Protein AF-A0AAW2XM67-F1 (afdb_monomer_lite)

Structure (mmCIF, N/CA/C/O backbone):
data_AF-A0AAW2XM67-F1
#
_entry.id   AF-A0AAW2XM67-F1
#
loop_
_atom_site.group_PDB
_atom_site.id
_atom_site.type_symbol
_atom_site.label_atom_id
_atom_site.label_alt_id
_atom_site.label_comp_id
_atom_site.label_asym_id
_atom_site.label_entity_id
_atom_site.label_seq_id
_atom_site.pdbx_PDB_ins_code
_atom_site.Cartn_x
_atom_site.Cartn_y
_atom_site.Cartn_z
_atom_site.occupancy
_atom_site.B_iso_or_equiv
_atom_site.auth_seq_id
_atom_site.auth_comp_id
_atom_site.auth_asym_id
_atom_site.auth_atom_id
_atom_site.pdbx_PDB_model_num
ATOM 1 N N . MET A 1 1 ? -4.623 11.907 19.335 1.00 80.62 1 MET A N 1
ATOM 2 C CA . MET A 1 1 ? -3.741 11.277 20.343 1.00 80.62 1 MET A CA 1
ATOM 3 C C . MET A 1 1 ? -3.093 10.004 19.795 1.00 80.62 1 MET A C 1
ATOM 5 O O . MET A 1 1 ? -1.885 10.031 19.624 1.00 80.62 1 MET A O 1
ATOM 9 N N . ILE A 1 2 ? -3.860 8.972 19.403 1.00 89.38 2 ILE A N 1
ATOM 10 C CA . ILE A 1 2 ? -3.332 7.704 18.838 1.00 89.38 2 ILE A CA 1
ATOM 11 C C . ILE A 1 2 ? -2.439 7.927 17.604 1.00 89.38 2 ILE A C 1
ATOM 13 O O . ILE A 1 2 ? -1.278 7.541 17.614 1.00 89.38 2 ILE A O 1
ATOM 17 N N . LEU A 1 3 ? -2.916 8.657 16.588 1.00 88.56 3 LEU A N 1
ATOM 18 C CA . LEU A 1 3 ? -2.111 8.959 15.392 1.00 88.56 3 LEU A CA 1
ATOM 19 C C . LEU A 1 3 ? -0.792 9.696 15.717 1.00 88.56 3 LEU A C 1
ATOM 21 O O . LEU A 1 3 ? 0.224 9.494 15.063 1.00 88.56 3 LEU A O 1
ATOM 25 N N . GLY A 1 4 ? -0.784 10.527 16.763 1.00 89.75 4 GLY A N 1
ATOM 26 C CA . GLY A 1 4 ? 0.437 11.193 17.218 1.00 89.75 4 GLY A CA 1
ATOM 27 C C . GLY A 1 4 ? 1.471 10.209 17.774 1.00 89.75 4 GLY A C 1
ATOM 28 O O . GLY A 1 4 ? 2.665 10.414 17.582 1.00 89.75 4 GLY A O 1
ATOM 29 N N . LEU A 1 5 ? 1.036 9.124 18.420 1.00 90.75 5 LEU A N 1
ATOM 30 C CA . LEU A 1 5 ? 1.929 8.073 18.913 1.00 90.75 5 LEU A CA 1
ATOM 31 C C . LEU A 1 5 ? 2.571 7.298 17.759 1.00 90.75 5 LEU A C 1
ATOM 33 O O . LEU A 1 5 ? 3.774 7.039 17.821 1.00 90.75 5 LEU A O 1
ATOM 37 N N . ALA A 1 6 ? 1.818 7.035 16.684 1.00 86.56 6 ALA A N 1
ATOM 38 C CA . ALA A 1 6 ? 2.343 6.441 15.453 1.00 86.56 6 ALA A CA 1
ATOM 39 C C . ALA A 1 6 ? 3.543 7.243 14.915 1.00 86.56 6 ALA A C 1
ATOM 41 O O . ALA A 1 6 ? 4.645 6.709 14.794 1.00 86.56 6 ALA A O 1
ATOM 42 N N . PHE A 1 7 ? 3.375 8.557 14.721 1.00 87.19 7 PHE A N 1
ATOM 43 C CA . PHE A 1 7 ? 4.432 9.434 14.197 1.00 87.19 7 PHE A CA 1
ATOM 44 C C . PHE A 1 7 ? 5.654 9.587 15.110 1.00 87.19 7 PHE A C 1
ATOM 46 O O . PHE A 1 7 ? 6.721 9.975 14.643 1.00 87.19 7 PHE A O 1
ATOM 53 N N . ASN A 1 8 ? 5.521 9.279 16.401 1.00 89.50 8 ASN A N 1
ATOM 54 C CA . ASN A 1 8 ? 6.624 9.322 17.361 1.00 89.50 8 ASN A CA 1
ATOM 55 C C . ASN A 1 8 ? 7.273 7.945 17.588 1.00 89.50 8 ASN A C 1
ATOM 57 O O . ASN A 1 8 ? 8.029 7.781 18.545 1.00 89.50 8 ASN A O 1
ATOM 61 N N . GLY A 1 9 ? 6.963 6.943 16.755 1.00 86.25 9 GLY A N 1
ATOM 62 C CA . GLY A 1 9 ? 7.509 5.587 16.878 1.00 86.25 9 GLY A CA 1
ATOM 63 C C . GLY A 1 9 ? 6.995 4.819 18.099 1.00 86.25 9 GLY A C 1
ATOM 64 O O . GLY A 1 9 ? 7.561 3.798 18.471 1.00 86.25 9 GLY A O 1
ATOM 65 N N . LYS A 1 10 ? 5.919 5.293 18.733 1.00 92.69 10 LYS A N 1
ATOM 66 C CA . LYS A 1 10 ? 5.290 4.683 19.912 1.00 92.69 10 LYS A CA 1
ATOM 67 C C . LYS A 1 10 ? 4.077 3.846 19.503 1.00 92.69 10 LYS A C 1
ATOM 69 O O . LYS A 1 10 ? 2.994 4.005 20.062 1.00 92.69 10 LYS A O 1
ATOM 74 N N . GLY A 1 11 ? 4.258 2.995 18.490 1.00 93.81 11 GLY A N 1
ATOM 75 C CA . GLY A 1 11 ? 3.185 2.205 17.880 1.00 93.81 11 GLY A CA 1
ATOM 76 C C . GLY A 1 11 ? 2.447 1.325 18.892 1.00 93.81 11 GLY A C 1
ATOM 77 O O . GLY A 1 11 ? 1.234 1.454 19.009 1.00 93.81 11 GLY A O 1
ATOM 78 N N . GLU A 1 12 ? 3.183 0.538 19.684 1.00 96.00 12 GLU A N 1
ATOM 79 C CA . GLU A 1 12 ? 2.628 -0.340 20.734 1.00 96.00 12 GLU A CA 1
ATOM 80 C C . GLU A 1 12 ? 1.731 0.417 21.722 1.00 96.00 12 GLU A C 1
ATOM 82 O O . GLU A 1 12 ? 0.568 0.076 21.900 1.00 96.00 12 GLU A O 1
ATOM 87 N N . ILE A 1 13 ? 2.223 1.537 22.267 1.00 96.38 13 ILE A N 1
ATOM 88 C CA . ILE A 1 13 ? 1.458 2.379 23.205 1.00 96.38 13 ILE A CA 1
ATOM 89 C C . ILE A 1 13 ? 0.181 2.918 22.543 1.00 96.38 13 ILE A C 1
ATOM 91 O O . ILE A 1 13 ? -0.856 3.067 23.182 1.00 96.38 13 ILE A O 1
ATOM 95 N N . GLY A 1 14 ? 0.238 3.245 21.249 1.00 96.75 14 GLY A N 1
ATOM 96 C CA . GLY A 1 14 ? -0.944 3.690 20.516 1.00 96.75 14 GLY A CA 1
ATOM 97 C C . GLY A 1 14 ? -1.981 2.586 20.305 1.00 96.75 14 GLY A C 1
ATOM 98 O O . GLY A 1 14 ? -3.173 2.890 20.305 1.00 96.75 14 GLY A O 1
ATOM 99 N N . VAL A 1 15 ? -1.544 1.331 20.163 1.00 97.38 15 VAL A N 1
ATOM 100 C CA . VAL A 1 15 ? -2.429 0.159 20.121 1.00 97.38 15 VAL A CA 1
ATOM 101 C C . VAL A 1 15 ? -3.062 -0.085 21.487 1.00 97.38 15 VAL A C 1
ATOM 103 O O . VAL A 1 15 ? -4.284 -0.164 21.562 1.00 97.38 15 VAL A O 1
ATOM 106 N N . GLU A 1 16 ? -2.274 -0.096 22.564 1.00 96.62 16 GLU A N 1
ATOM 107 C CA . GLU A 1 16 ? -2.781 -0.237 23.939 1.00 96.62 16 GLU A CA 1
ATOM 108 C C . GLU A 1 16 ? -3.850 0.820 24.252 1.00 96.62 16 GLU A C 1
ATOM 110 O O . GLU A 1 16 ? -4.918 0.513 24.774 1.00 96.62 16 GLU A O 1
ATOM 115 N N . LEU A 1 17 ? -3.607 2.069 23.846 1.00 96.44 17 LEU A N 1
ATOM 116 C CA . LEU A 1 17 ? -4.552 3.165 24.037 1.00 96.44 17 LEU A CA 1
ATOM 117 C C . LEU A 1 17 ? -5.846 2.994 23.226 1.00 96.44 17 LEU A C 1
ATOM 119 O O . LEU A 1 17 ? -6.912 3.421 23.668 1.00 96.44 17 LEU A O 1
ATOM 123 N N . PHE A 1 18 ? -5.771 2.398 22.034 1.00 97.00 18 PHE A N 1
ATOM 124 C CA . PHE A 1 18 ? -6.956 2.059 21.243 1.00 97.00 18 PHE A CA 1
ATOM 125 C C . PHE A 1 18 ? -7.781 0.952 21.917 1.00 97.00 18 PHE A C 1
ATOM 127 O O . PHE A 1 18 ? -9.010 1.038 21.984 1.00 97.00 18 PHE A O 1
ATOM 134 N N . GLU A 1 19 ? -7.117 -0.074 22.444 1.00 95.94 19 GLU A N 1
ATOM 135 C CA . GLU A 1 19 ? -7.768 -1.168 23.168 1.00 95.94 19 GLU A CA 1
ATOM 136 C C . GLU A 1 19 ? -8.408 -0.678 24.471 1.00 95.94 19 GLU A C 1
ATOM 138 O O . GLU A 1 19 ? -9.542 -1.036 24.777 1.00 95.94 19 GLU A O 1
ATOM 143 N N . GLU A 1 20 ? -7.740 0.211 25.205 1.00 95.88 20 GLU A N 1
ATOM 144 C CA . GLU A 1 20 ? -8.297 0.839 26.402 1.00 95.88 20 GLU A CA 1
ATOM 145 C C . GLU A 1 20 ? -9.514 1.719 26.061 1.00 95.88 20 GLU A C 1
ATOM 147 O O . GLU A 1 20 ? -10.557 1.636 26.715 1.00 95.88 20 GLU A O 1
ATOM 152 N N . MET A 1 21 ? -9.420 2.521 24.991 1.00 94.75 21 MET A N 1
ATOM 153 C CA . MET A 1 21 ? -10.518 3.356 24.492 1.00 94.75 21 MET A CA 1
ATOM 154 C C . MET A 1 21 ? -11.778 2.528 24.205 1.00 94.75 21 MET A C 1
ATOM 156 O O . MET A 1 21 ? -12.876 2.922 24.602 1.00 94.75 21 MET A O 1
ATOM 160 N N . THR A 1 22 ? -11.622 1.399 23.514 1.00 94.44 22 THR A N 1
ATOM 161 C CA . THR A 1 22 ? -12.742 0.567 23.054 1.00 94.44 22 THR A CA 1
ATOM 162 C C . THR A 1 22 ? -13.248 -0.392 24.131 1.00 94.44 22 THR A C 1
ATOM 164 O O . THR A 1 22 ? -14.457 -0.514 24.310 1.00 94.44 22 THR A O 1
ATOM 167 N N . GLY A 1 23 ? -12.351 -1.032 24.881 1.00 92.88 23 GLY A N 1
ATOM 168 C CA . GLY A 1 23 ? -12.686 -2.041 25.885 1.00 92.88 23 GLY A CA 1
ATOM 169 C C . GLY A 1 23 ? -13.051 -1.468 27.254 1.00 92.88 23 GLY A C 1
ATOM 170 O O . GLY A 1 23 ? -14.085 -1.828 27.810 1.00 92.88 23 GLY A O 1
ATOM 171 N N . HIS A 1 24 ? -12.219 -0.583 27.814 1.00 92.62 24 HIS A N 1
ATOM 172 C CA . HIS A 1 24 ? -12.431 -0.059 29.172 1.00 92.62 24 HIS A CA 1
ATOM 173 C C . HIS A 1 24 ? -13.411 1.111 29.198 1.00 92.62 24 HIS A C 1
ATOM 175 O O . HIS A 1 24 ? -14.291 1.163 30.057 1.00 92.62 24 HIS A O 1
ATOM 181 N N . TYR A 1 25 ? -13.261 2.057 28.271 1.00 92.44 25 TYR A N 1
ATOM 182 C CA . TYR A 1 25 ? -14.081 3.268 28.253 1.00 92.44 25 TYR A CA 1
ATOM 183 C C . TYR A 1 25 ? -15.327 3.155 27.367 1.00 92.44 25 TYR A C 1
ATOM 185 O O . TYR A 1 25 ? -16.192 4.029 27.434 1.00 92.44 25 TYR A O 1
ATOM 193 N N . GLY A 1 26 ? -15.434 2.105 26.544 1.00 90.75 26 GLY A N 1
ATOM 194 C CA . GLY A 1 26 ? -16.575 1.888 25.649 1.00 90.75 26 GLY A CA 1
ATOM 195 C C . GLY A 1 26 ? -16.760 3.001 24.613 1.00 90.75 26 GLY A C 1
ATOM 196 O O . GLY A 1 26 ? -17.878 3.250 24.159 1.00 90.75 26 GLY A O 1
ATOM 197 N N . LEU A 1 27 ? -15.691 3.723 24.268 1.00 93.31 27 LEU A N 1
ATOM 198 C CA . LEU A 1 27 ? -15.753 4.834 23.327 1.00 93.31 27 LEU A CA 1
ATOM 199 C C . LEU A 1 27 ? -15.739 4.306 21.894 1.00 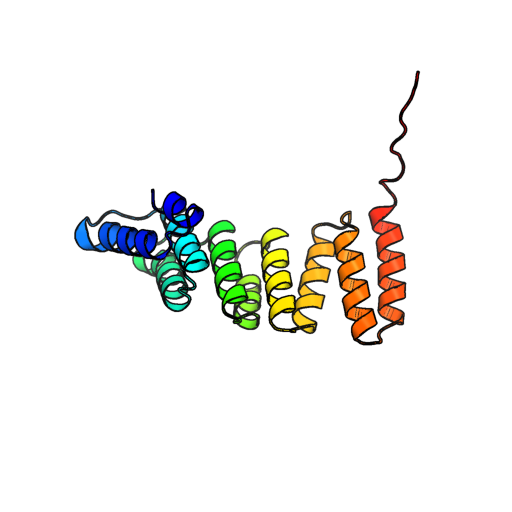93.31 27 LEU A C 1
ATOM 201 O O . LEU A 1 27 ? -14.883 3.505 21.519 1.00 93.31 27 LEU A O 1
ATOM 205 N N . SER A 1 28 ? -16.654 4.812 21.066 1.00 92.94 28 SER A N 1
ATOM 206 C CA . SER A 1 28 ? -16.714 4.417 19.660 1.00 92.94 28 SER A CA 1
ATOM 207 C C . SER A 1 28 ? -15.555 5.036 18.869 1.00 92.94 28 SER A C 1
ATOM 209 O O . SER A 1 28 ? -15.428 6.266 18.837 1.00 92.94 28 SER A O 1
ATOM 211 N N . PRO A 1 29 ? -14.724 4.229 18.188 1.00 95.69 29 PRO A N 1
ATOM 212 C CA . PRO A 1 29 ? -13.758 4.734 17.227 1.00 95.69 29 PRO A CA 1
ATOM 213 C C . PRO A 1 29 ? -14.476 5.322 16.004 1.00 95.69 29 PRO A C 1
ATOM 215 O O . PRO A 1 29 ? -15.641 5.031 15.733 1.00 95.69 29 PRO A O 1
ATOM 218 N N . ASN A 1 30 ? -13.763 6.173 15.271 1.00 95.31 30 ASN A N 1
ATOM 219 C CA . ASN A 1 30 ? -14.184 6.726 13.986 1.00 95.31 30 ASN A CA 1
ATOM 220 C C . ASN A 1 30 ? -13.086 6.498 12.932 1.00 95.31 30 ASN A C 1
ATOM 222 O O . ASN A 1 30 ? -12.041 5.926 13.247 1.00 95.31 30 ASN A O 1
ATOM 226 N N . ASP A 1 31 ? -13.305 6.979 11.704 1.00 95.31 31 ASP A N 1
ATOM 227 C CA . ASP A 1 31 ? -12.336 6.885 10.602 1.00 95.31 31 ASP A CA 1
ATOM 228 C C . ASP A 1 31 ? -10.909 7.289 11.029 1.00 95.31 31 ASP A C 1
ATOM 230 O O . ASP A 1 31 ? -9.952 6.536 10.884 1.00 95.31 31 ASP A O 1
ATOM 234 N N . SER A 1 32 ? -10.740 8.473 11.625 1.00 95.06 32 SER A N 1
ATOM 235 C CA . SER A 1 32 ? -9.416 8.968 12.021 1.00 95.06 32 SER A CA 1
ATOM 236 C C . SER A 1 32 ? -8.778 8.146 13.144 1.00 95.06 32 SER A C 1
ATOM 238 O O . SER A 1 32 ? -7.552 8.027 13.195 1.00 95.06 32 SER A O 1
ATOM 240 N N . THR A 1 33 ? -9.584 7.567 14.037 1.00 96.62 33 THR A N 1
ATOM 241 C CA . THR A 1 33 ? -9.099 6.645 15.070 1.00 96.62 33 THR A CA 1
ATOM 242 C C . THR A 1 33 ? -8.508 5.383 14.439 1.00 96.62 33 THR A C 1
ATOM 244 O O . THR A 1 33 ? -7.417 4.969 14.835 1.00 96.62 33 THR A O 1
ATOM 247 N N . PHE A 1 34 ? -9.167 4.823 13.419 1.00 98.06 34 PHE A N 1
ATOM 248 C CA . PHE A 1 34 ? -8.682 3.639 12.707 1.00 98.06 34 PHE A CA 1
ATOM 249 C C . PHE A 1 34 ? -7.427 3.909 11.878 1.00 98.06 34 PHE A C 1
ATOM 251 O O . PHE A 1 34 ? -6.485 3.122 11.937 1.00 98.06 34 PHE A O 1
ATOM 258 N N . ILE A 1 35 ? -7.339 5.053 11.191 1.00 97.44 35 ILE A N 1
ATOM 259 C CA . ILE A 1 35 ? -6.080 5.474 10.546 1.00 97.44 35 ILE A CA 1
ATOM 260 C C . ILE A 1 35 ? -4.945 5.509 11.580 1.00 97.44 35 ILE A C 1
ATOM 262 O O . ILE A 1 35 ? -3.853 5.003 11.329 1.00 97.44 35 ILE A O 1
ATOM 266 N N . GLY A 1 36 ? -5.212 6.067 12.765 1.00 97.50 36 GLY A N 1
ATOM 267 C CA . GLY A 1 36 ? -4.245 6.132 13.857 1.00 97.50 36 GLY A CA 1
ATOM 268 C C . GLY A 1 36 ? -3.746 4.761 14.313 1.00 97.50 36 GLY A C 1
ATOM 269 O O . GLY A 1 36 ? -2.536 4.553 14.370 1.00 97.50 36 GLY A O 1
ATOM 270 N N . VAL A 1 37 ? -4.652 3.831 14.635 1.00 98.31 37 VAL A N 1
ATOM 271 C CA . VAL A 1 37 ? -4.261 2.507 15.154 1.00 98.31 37 VAL A CA 1
ATOM 272 C C . VAL A 1 37 ? -3.584 1.646 14.083 1.00 98.31 37 VAL A C 1
ATOM 274 O O . VAL A 1 37 ? -2.613 0.949 14.379 1.00 98.31 37 VAL A O 1
ATOM 277 N N . LEU A 1 38 ? -4.010 1.745 12.820 1.00 98.31 38 LEU A N 1
ATOM 278 C CA . LEU A 1 38 ? -3.361 1.046 11.710 1.00 98.31 38 LEU A CA 1
ATOM 279 C C . LEU A 1 38 ? -1.954 1.598 11.452 1.00 98.31 38 LEU A C 1
ATOM 281 O O . LEU A 1 38 ? -1.017 0.820 11.288 1.00 98.31 38 LEU A O 1
ATOM 285 N N . ALA A 1 39 ? -1.765 2.921 11.498 1.00 97.31 39 ALA A N 1
ATOM 286 C CA . ALA A 1 39 ? -0.436 3.527 11.416 1.00 97.31 39 ALA A CA 1
ATOM 287 C C . ALA A 1 39 ? 0.464 3.093 12.588 1.00 97.31 39 ALA A C 1
ATOM 289 O O . ALA A 1 39 ? 1.641 2.793 12.390 1.00 97.31 39 ALA A O 1
ATOM 290 N N . CYS A 1 40 ? -0.078 2.989 13.804 1.00 98.06 40 CYS A N 1
ATOM 291 C CA . CYS A 1 40 ? 0.638 2.402 14.937 1.00 98.06 40 CYS A CA 1
ATOM 292 C C . CYS A 1 40 ? 1.093 0.963 14.648 1.00 98.06 40 CYS A C 1
ATOM 294 O O . CYS A 1 40 ? 2.252 0.639 14.912 1.00 98.06 40 CYS A O 1
ATOM 296 N N . CYS A 1 41 ? 0.233 0.133 14.047 1.00 98.25 41 CYS A N 1
ATOM 297 C CA . CYS A 1 41 ? 0.587 -1.231 13.649 1.00 98.25 41 CYS A CA 1
ATOM 298 C C . CYS A 1 41 ? 1.701 -1.258 12.594 1.00 98.25 41 CYS A C 1
ATOM 300 O O . CYS A 1 41 ? 2.615 -2.070 12.714 1.00 98.25 41 CYS A O 1
ATOM 302 N N . VAL A 1 42 ? 1.679 -0.350 11.609 1.00 96.31 42 VAL A N 1
ATOM 303 C CA . VAL A 1 42 ? 2.763 -0.184 10.618 1.00 96.31 42 VAL A CA 1
ATOM 304 C C . VAL A 1 42 ? 4.098 0.086 11.311 1.00 96.31 42 VAL A C 1
ATOM 306 O O . VAL A 1 42 ? 5.087 -0.590 11.032 1.00 96.31 42 VAL A O 1
ATOM 309 N N . HIS A 1 43 ? 4.138 1.053 12.231 1.00 94.81 43 HIS A N 1
ATOM 310 C CA . HIS A 1 43 ? 5.376 1.440 12.913 1.00 94.81 43 HIS A CA 1
ATOM 311 C C . HIS A 1 43 ? 5.892 0.381 13.894 1.00 94.81 43 HIS A C 1
ATOM 313 O O . HIS A 1 43 ? 7.104 0.261 14.059 1.00 94.81 43 HIS A O 1
ATOM 319 N N . ALA A 1 44 ? 4.997 -0.374 14.532 1.00 95.75 44 ALA A N 1
ATOM 320 C CA . ALA A 1 44 ? 5.354 -1.449 15.456 1.00 95.75 44 ALA A CA 1
ATOM 321 C C . ALA A 1 44 ? 5.578 -2.811 14.765 1.00 95.75 44 ALA A C 1
ATOM 323 O O . ALA A 1 44 ? 6.065 -3.744 15.394 1.00 95.75 44 ALA A O 1
ATOM 324 N N . GLY A 1 45 ? 5.246 -2.949 13.475 1.00 95.56 45 GLY A N 1
ATOM 325 C CA . GLY A 1 45 ? 5.331 -4.227 12.758 1.00 95.56 45 GLY A CA 1
ATOM 326 C C . GLY A 1 45 ? 4.270 -5.249 13.189 1.00 95.56 45 GLY A C 1
ATOM 327 O O . GLY A 1 45 ? 4.462 -6.455 13.032 1.00 95.56 45 GLY A O 1
ATOM 328 N N . LEU A 1 46 ? 3.141 -4.785 13.728 1.00 97.69 46 LEU A N 1
ATOM 329 C CA . LEU A 1 46 ? 2.077 -5.624 14.278 1.00 97.69 46 LEU A CA 1
ATOM 330 C C . LEU A 1 46 ? 1.096 -6.082 13.195 1.00 97.69 46 LEU A C 1
ATOM 332 O O . LEU A 1 46 ? -0.054 -5.642 13.143 1.00 97.69 46 LEU A O 1
ATOM 336 N N . LEU A 1 47 ? 1.543 -6.991 12.329 1.00 98.06 47 LEU A N 1
ATOM 337 C CA . LEU A 1 47 ? 0.752 -7.463 11.190 1.00 98.06 47 LEU A CA 1
ATOM 338 C C . LEU A 1 47 ? -0.616 -8.027 11.600 1.00 98.06 47 LEU A C 1
ATOM 340 O O . LEU A 1 47 ? -1.639 -7.626 11.048 1.00 98.06 47 LEU A O 1
ATOM 344 N N . GLN A 1 48 ? -0.638 -8.948 12.569 1.00 98.19 48 GLN A N 1
ATOM 345 C CA . GLN A 1 48 ? -1.883 -9.615 12.950 1.00 98.19 48 GLN A CA 1
ATOM 346 C C . GLN A 1 48 ? -2.880 -8.630 13.567 1.00 98.19 48 GLN A C 1
ATOM 348 O O . GLN A 1 48 ? -4.031 -8.601 13.150 1.00 98.19 48 GLN A O 1
ATOM 353 N N . ARG A 1 49 ? -2.415 -7.743 14.458 1.00 98.19 49 ARG A N 1
ATOM 354 C CA . ARG A 1 49 ? -3.264 -6.689 15.033 1.00 98.19 49 ARG A CA 1
ATOM 355 C C . ARG A 1 49 ? -3.806 -5.746 13.963 1.00 98.19 49 ARG A C 1
ATOM 357 O O . ARG A 1 49 ? -4.977 -5.395 14.011 1.00 98.19 49 ARG A O 1
ATOM 364 N N . GLY A 1 50 ? -2.991 -5.375 12.974 1.00 98.44 50 GLY A N 1
ATOM 365 C CA . GLY A 1 50 ? -3.448 -4.555 11.853 1.00 98.44 50 GLY A CA 1
ATOM 366 C C . GLY A 1 50 ? -4.586 -5.212 11.069 1.00 98.44 50 GLY A C 1
ATOM 367 O O . GLY A 1 50 ? -5.580 -4.548 10.782 1.00 98.44 50 GLY A O 1
ATOM 368 N N . ARG A 1 51 ? -4.494 -6.522 10.791 1.00 98.56 51 ARG A N 1
ATOM 369 C CA . ARG A 1 51 ? -5.588 -7.287 10.162 1.00 98.56 51 ARG A CA 1
ATOM 370 C C . ARG A 1 51 ? -6.841 -7.303 11.033 1.00 98.56 51 ARG A C 1
ATOM 372 O O . ARG A 1 51 ? -7.925 -7.025 10.526 1.00 98.56 51 ARG A O 1
ATOM 379 N N . ASP A 1 52 ? -6.681 -7.585 12.323 1.00 98.38 52 ASP A N 1
ATOM 380 C CA . ASP A 1 52 ? -7.795 -7.662 13.268 1.00 98.38 52 ASP A CA 1
ATOM 381 C C . ASP A 1 52 ? -8.524 -6.310 13.362 1.00 98.38 52 ASP A C 1
ATOM 383 O O . ASP A 1 52 ? -9.747 -6.263 13.250 1.00 98.38 52 ASP A O 1
ATOM 387 N N . PHE A 1 53 ? -7.788 -5.196 13.469 1.00 98.44 53 PHE A N 1
ATOM 388 C CA . PHE A 1 53 ? -8.370 -3.850 13.510 1.00 98.44 53 PHE A CA 1
ATOM 389 C C . PHE A 1 53 ? -9.005 -3.429 12.185 1.00 98.44 53 PHE A C 1
ATOM 391 O O . PHE A 1 53 ? -10.059 -2.797 12.182 1.00 98.44 53 PHE A O 1
ATOM 398 N N . PHE A 1 54 ? -8.401 -3.772 11.046 1.00 98.31 54 PHE A N 1
ATOM 399 C CA . PHE A 1 54 ? -9.000 -3.473 9.746 1.00 98.31 54 PHE A CA 1
ATOM 400 C C . PHE A 1 54 ? -10.316 -4.237 9.541 1.00 98.31 54 PHE A C 1
ATOM 402 O O . PHE A 1 54 ? -11.273 -3.686 8.998 1.00 98.31 54 PHE A O 1
ATOM 409 N N . ALA A 1 55 ? -10.388 -5.485 10.010 1.00 98.25 55 ALA A N 1
ATOM 410 C CA . ALA A 1 55 ? -11.604 -6.286 9.962 1.00 98.25 55 ALA A CA 1
ATOM 411 C C . ALA A 1 55 ? -12.673 -5.768 10.943 1.00 98.25 55 ALA A C 1
ATOM 413 O O . ALA A 1 55 ? -13.827 -5.585 10.543 1.00 98.25 55 ALA A O 1
ATOM 414 N N . SER A 1 56 ? -12.302 -5.474 12.196 1.00 97.75 56 SER A N 1
ATOM 415 C CA . SER A 1 56 ? -13.237 -4.971 13.215 1.00 97.75 56 SER A CA 1
ATOM 416 C C . SER A 1 56 ? -13.835 -3.616 12.842 1.00 97.75 56 SER A C 1
ATOM 418 O O . SER A 1 56 ? -15.007 -3.360 13.116 1.00 97.75 56 SER A O 1
ATOM 420 N N . MET A 1 57 ? -13.083 -2.767 12.132 1.00 98.00 57 MET A N 1
ATOM 421 C CA . MET A 1 57 ? -13.585 -1.505 11.585 1.00 98.00 57 MET A CA 1
ATOM 422 C C . MET A 1 57 ? -14.890 -1.700 10.800 1.00 98.00 57 MET A C 1
ATOM 424 O O . MET A 1 57 ? -15.832 -0.927 10.971 1.00 98.00 57 MET A O 1
ATOM 428 N N . VAL A 1 58 ? -14.970 -2.754 9.983 1.00 97.25 58 VAL A N 1
ATOM 429 C CA . VAL A 1 58 ? -16.151 -3.061 9.165 1.00 97.25 58 VAL A CA 1
ATOM 430 C C . VAL A 1 58 ? -17.185 -3.860 9.956 1.00 97.25 58 VAL A C 1
ATOM 432 O O . VAL A 1 58 ? -18.370 -3.517 9.941 1.00 97.25 58 VAL A O 1
ATOM 435 N N . MET A 1 59 ? -16.748 -4.928 10.626 1.00 97.19 59 MET A N 1
ATOM 436 C CA . MET A 1 59 ? -17.647 -5.899 11.260 1.00 97.19 59 MET A CA 1
ATOM 437 C C . MET A 1 59 ? -18.297 -5.350 12.530 1.00 97.19 59 MET A C 1
ATOM 439 O O . MET A 1 59 ? -19.508 -5.481 12.694 1.00 97.19 59 MET A O 1
ATOM 443 N N . ASP A 1 60 ? -17.508 -4.688 13.374 1.00 95.62 60 ASP A N 1
ATOM 444 C CA . ASP A 1 60 ? -17.911 -4.306 14.730 1.00 95.62 60 ASP A CA 1
ATOM 445 C C . ASP A 1 60 ? -18.277 -2.820 14.820 1.00 95.62 60 ASP A C 1
ATOM 447 O O . ASP A 1 60 ? -19.135 -2.431 15.610 1.00 95.62 60 ASP A O 1
ATOM 451 N N . HIS A 1 61 ? -17.645 -1.979 13.994 1.00 95.62 61 HIS A N 1
ATOM 452 C CA . HIS A 1 61 ? -17.835 -0.524 14.023 1.00 95.62 61 HIS A CA 1
ATOM 453 C C . HIS A 1 61 ? -18.567 0.041 12.801 1.00 95.62 61 HIS A C 1
ATOM 455 O O . HIS A 1 61 ? -18.892 1.228 12.786 1.00 95.62 61 HIS A O 1
ATOM 461 N N . HIS A 1 62 ? -18.857 -0.791 11.795 1.00 96.44 62 HIS A N 1
ATOM 462 C CA . HIS A 1 62 ? -19.595 -0.420 10.580 1.00 96.44 62 HIS A CA 1
ATOM 463 C C . HIS A 1 62 ? -18.993 0.763 9.799 1.00 96.44 62 HIS A C 1
ATOM 465 O O . HIS A 1 62 ? -19.699 1.489 9.094 1.00 96.44 62 HIS A O 1
ATOM 471 N N . ILE A 1 63 ? -17.677 0.949 9.892 1.00 97.69 63 ILE A N 1
ATOM 472 C CA . ILE A 1 63 ? -16.925 1.979 9.177 1.00 97.69 63 ILE A CA 1
ATOM 473 C C . ILE A 1 63 ? -16.386 1.375 7.881 1.00 97.69 63 ILE A C 1
ATOM 475 O O . ILE A 1 63 ? -15.685 0.364 7.881 1.00 97.69 63 ILE A O 1
ATOM 479 N N . GLN A 1 64 ? -16.714 2.006 6.756 1.00 97.12 64 GLN A N 1
ATOM 480 C CA . GLN A 1 64 ? -16.230 1.568 5.449 1.00 97.12 64 GLN A CA 1
ATOM 481 C C . GLN A 1 64 ? -14.777 2.020 5.229 1.00 97.12 64 GLN A C 1
ATOM 483 O O . GLN A 1 64 ? -14.472 3.197 5.453 1.00 97.12 64 GLN A O 1
ATOM 488 N N . PRO A 1 65 ? -13.876 1.136 4.755 1.00 97.75 65 PRO A N 1
ATOM 489 C CA . PRO A 1 65 ? -12.499 1.513 4.475 1.00 97.75 65 PRO A CA 1
ATOM 490 C C . PRO A 1 65 ? -12.405 2.623 3.419 1.00 97.75 65 PRO A C 1
ATOM 492 O O . PRO A 1 65 ? -13.184 2.692 2.470 1.00 97.75 65 PRO A O 1
ATOM 495 N N . LYS A 1 66 ? -11.396 3.481 3.574 1.00 97.31 66 LYS A N 1
ATOM 496 C CA . LYS A 1 66 ? -11.073 4.606 2.683 1.00 97.31 66 LYS A CA 1
ATOM 497 C C . LYS A 1 66 ? -9.635 4.449 2.205 1.00 97.31 66 LYS A C 1
ATOM 499 O O . LYS A 1 66 ? -8.918 3.578 2.703 1.00 97.31 66 LYS A O 1
ATOM 504 N N . LEU A 1 67 ? -9.208 5.282 1.257 1.00 97.06 67 LEU A N 1
ATOM 505 C CA . LEU A 1 67 ? -7.860 5.214 0.682 1.00 97.06 67 LEU A CA 1
ATOM 506 C C . LEU A 1 67 ? -6.764 5.226 1.753 1.00 97.06 67 LEU A C 1
ATOM 508 O O . LEU A 1 67 ? -5.787 4.496 1.629 1.00 97.06 67 LEU A O 1
ATOM 512 N N . GLU A 1 68 ? -6.944 5.997 2.821 1.00 96.38 68 GLU A N 1
ATOM 513 C CA . GLU A 1 68 ? -6.004 6.102 3.933 1.00 96.38 68 GLU A CA 1
ATOM 514 C C . GLU A 1 68 ? -5.909 4.790 4.724 1.00 96.38 68 GLU A C 1
ATOM 516 O O . GLU A 1 68 ? -4.808 4.337 5.030 1.00 96.38 68 GLU A O 1
ATOM 521 N N . HIS A 1 69 ? -7.046 4.136 4.989 1.00 97.94 69 HIS A N 1
ATOM 522 C CA . HIS A 1 69 ? -7.091 2.835 5.666 1.00 97.94 69 HIS A CA 1
ATOM 523 C C . HIS A 1 69 ? -6.392 1.749 4.836 1.00 97.94 69 HIS A C 1
ATOM 525 O O . HIS A 1 69 ? -5.561 1.003 5.357 1.00 97.94 69 HIS A O 1
ATOM 531 N N . TYR A 1 70 ? -6.688 1.691 3.532 1.00 98.38 70 TYR A N 1
ATOM 532 C CA . TYR A 1 70 ? -6.011 0.778 2.609 1.00 98.38 70 TYR A CA 1
ATOM 533 C C . TYR A 1 70 ? -4.515 1.077 2.518 1.00 98.38 70 TYR A C 1
ATOM 535 O O . TYR A 1 70 ? -3.712 0.151 2.558 1.00 98.38 70 TYR A O 1
ATOM 543 N N . GLY A 1 71 ? -4.132 2.354 2.457 1.00 97.50 71 GLY A N 1
ATOM 544 C CA . GLY A 1 71 ? -2.735 2.780 2.442 1.00 97.50 71 GLY A CA 1
ATOM 545 C C . GLY A 1 71 ? -1.951 2.252 3.643 1.00 97.50 71 GLY A C 1
ATOM 546 O O . GLY A 1 71 ? -0.878 1.680 3.457 1.00 97.50 71 GLY A O 1
ATOM 547 N N . CYS A 1 72 ? -2.505 2.357 4.857 1.00 97.44 72 CYS A N 1
ATOM 548 C CA . CYS A 1 72 ? -1.884 1.782 6.052 1.00 97.44 72 CYS A CA 1
ATOM 549 C C . CYS A 1 72 ? -1.743 0.255 5.959 1.00 97.44 72 CYS A C 1
ATOM 551 O O . CYS A 1 72 ? -0.684 -0.276 6.288 1.00 97.44 72 CYS A O 1
ATOM 553 N N . MET A 1 73 ? -2.774 -0.455 5.491 1.00 98.38 73 MET A N 1
ATOM 554 C CA . MET A 1 73 ? -2.714 -1.915 5.363 1.00 98.38 73 MET A CA 1
ATOM 555 C C . MET A 1 73 ? -1.719 -2.382 4.302 1.00 98.38 73 MET A C 1
ATOM 557 O O . MET A 1 73 ? -0.987 -3.336 4.539 1.00 98.38 73 MET A O 1
ATOM 561 N N . ILE A 1 74 ? -1.649 -1.706 3.157 1.00 98.19 74 ILE A N 1
ATOM 562 C CA . ILE A 1 74 ? -0.696 -2.022 2.087 1.00 98.19 74 ILE A CA 1
ATOM 563 C C . ILE A 1 74 ? 0.741 -1.786 2.564 1.00 98.19 74 ILE A C 1
ATOM 565 O O . ILE A 1 74 ? 1.602 -2.626 2.302 1.00 98.19 74 ILE A O 1
ATOM 569 N N . ASP A 1 75 ? 1.006 -0.697 3.298 1.00 96.62 75 ASP A N 1
ATOM 570 C CA . ASP A 1 75 ? 2.332 -0.445 3.883 1.00 96.62 75 ASP A CA 1
ATOM 571 C C . ASP A 1 75 ? 2.697 -1.521 4.921 1.00 96.62 75 ASP A C 1
ATOM 573 O O . ASP A 1 75 ? 3.787 -2.094 4.868 1.00 96.62 75 ASP A O 1
ATOM 577 N N . LEU A 1 76 ? 1.765 -1.872 5.816 1.00 97.69 76 LEU A N 1
ATOM 578 C CA . LEU A 1 76 ? 1.967 -2.928 6.813 1.00 97.69 76 LEU A CA 1
ATOM 579 C C . LEU A 1 76 ? 2.283 -4.276 6.152 1.00 97.69 76 LEU A C 1
ATOM 581 O O . LEU A 1 76 ? 3.308 -4.886 6.450 1.00 97.69 76 LEU A O 1
ATOM 585 N N . LEU A 1 77 ? 1.439 -4.715 5.215 1.00 98.19 77 LEU A N 1
ATOM 586 C CA . LEU A 1 77 ? 1.618 -5.963 4.471 1.00 98.19 77 LEU A CA 1
ATOM 587 C C . LEU A 1 77 ? 2.941 -5.974 3.705 1.00 98.19 77 LEU A C 1
ATOM 589 O O . LEU A 1 77 ? 3.683 -6.956 3.756 1.00 98.19 77 LEU A O 1
ATOM 593 N N . GLY A 1 78 ? 3.262 -4.868 3.034 1.00 96.12 78 GLY A N 1
ATOM 594 C CA . GLY A 1 78 ? 4.492 -4.719 2.274 1.00 96.12 78 GLY A CA 1
ATOM 595 C C . GLY A 1 78 ? 5.745 -4.851 3.139 1.00 96.12 78 GLY A C 1
ATOM 596 O O . GLY A 1 78 ? 6.649 -5.620 2.806 1.00 96.12 78 GLY A O 1
ATOM 597 N N . ARG A 1 79 ? 5.790 -4.162 4.286 1.00 94.31 79 ARG A N 1
ATOM 598 C CA . ARG A 1 79 ? 6.913 -4.240 5.240 1.00 94.31 79 ARG A CA 1
ATOM 599 C C . ARG A 1 79 ? 7.037 -5.602 5.908 1.00 94.31 79 ARG A C 1
ATOM 601 O O . ARG A 1 79 ? 8.148 -6.015 6.224 1.00 94.31 79 ARG A O 1
ATOM 608 N N . SER A 1 80 ? 5.926 -6.308 6.091 1.00 95.44 80 SER A N 1
ATOM 609 C CA . SER A 1 80 ? 5.915 -7.674 6.616 1.00 95.44 80 SER A CA 1
ATOM 610 C C . SER A 1 80 ? 6.229 -8.746 5.564 1.00 95.44 80 SER A C 1
ATOM 612 O O . SER A 1 80 ? 6.226 -9.931 5.889 1.00 95.44 80 SER A O 1
ATOM 614 N N . GLY A 1 81 ? 6.512 -8.366 4.313 1.00 94.56 81 GLY A N 1
ATOM 615 C CA . GLY A 1 81 ? 6.831 -9.299 3.228 1.00 94.56 81 GLY A CA 1
ATOM 616 C C . GLY A 1 81 ? 5.611 -9.986 2.600 1.00 94.56 81 GLY A C 1
ATOM 617 O O . GLY A 1 81 ? 5.766 -10.835 1.724 1.00 94.56 81 GLY A O 1
ATOM 618 N N . CYS A 1 82 ? 4.394 -9.600 2.981 1.00 96.69 82 CYS A N 1
ATOM 619 C CA . CYS A 1 82 ? 3.129 -10.120 2.458 1.00 96.69 82 CYS A CA 1
ATOM 620 C C . CYS A 1 82 ? 2.718 -9.393 1.162 1.00 96.69 82 CYS A C 1
ATOM 622 O O . CYS A 1 82 ? 1.596 -8.916 1.021 1.00 96.69 82 CYS A O 1
ATOM 624 N N . VAL A 1 83 ? 3.635 -9.284 0.198 1.00 96.56 83 VAL A N 1
ATOM 625 C CA . VAL A 1 83 ? 3.464 -8.437 -1.002 1.00 96.56 83 VAL A CA 1
ATOM 626 C C . VAL A 1 83 ? 2.321 -8.902 -1.903 1.00 96.56 83 VAL A C 1
ATOM 628 O O . VAL A 1 83 ? 1.596 -8.076 -2.452 1.00 96.56 83 VAL A O 1
ATOM 631 N N . LYS A 1 84 ? 2.109 -10.217 -2.018 1.00 96.94 84 LYS A N 1
ATOM 632 C CA . LYS A 1 84 ? 0.982 -10.773 -2.783 1.00 96.94 84 LYS A CA 1
ATOM 633 C C . LYS A 1 84 ? -0.364 -10.388 -2.173 1.00 96.94 84 LYS A C 1
ATOM 635 O O . LYS A 1 84 ? -1.236 -9.918 -2.890 1.00 96.94 84 LYS A O 1
ATOM 640 N N . GLU A 1 85 ? -0.483 -10.489 -0.852 1.00 97.69 85 GLU A N 1
ATOM 641 C CA . GLU A 1 85 ? -1.680 -10.064 -0.118 1.00 97.69 85 GLU A CA 1
ATOM 642 C C . GLU A 1 85 ? -1.893 -8.548 -0.234 1.00 97.69 85 GLU A C 1
ATOM 644 O O . GLU A 1 85 ? -3.018 -8.096 -0.414 1.00 97.69 85 GLU A O 1
ATOM 649 N N . ALA A 1 86 ? -0.820 -7.746 -0.215 1.00 98.06 86 ALA A N 1
ATOM 650 C CA . ALA A 1 86 ? -0.912 -6.306 -0.461 1.00 98.06 86 ALA A CA 1
ATOM 651 C C . ALA A 1 86 ? -1.466 -5.997 -1.864 1.00 98.06 86 ALA A C 1
ATOM 653 O O . ALA A 1 86 ? -2.301 -5.105 -2.021 1.00 98.06 86 ALA A O 1
ATOM 654 N N . TYR A 1 87 ? -1.032 -6.743 -2.883 1.00 97.88 87 TYR A N 1
ATOM 655 C CA . TYR A 1 87 ? -1.553 -6.611 -4.242 1.00 97.88 87 TYR A CA 1
ATOM 656 C C . TYR A 1 87 ? -3.020 -7.053 -4.345 1.00 97.88 87 TYR A C 1
ATOM 658 O O . TYR A 1 87 ? -3.831 -6.326 -4.912 1.00 97.88 87 TYR A O 1
ATOM 666 N N . GLU A 1 88 ? -3.388 -8.192 -3.756 1.00 97.81 88 GLU A N 1
ATOM 667 C CA . GLU A 1 88 ? -4.778 -8.667 -3.683 1.00 97.81 88 GLU A CA 1
ATOM 668 C C . GLU A 1 88 ? -5.687 -7.649 -2.982 1.00 97.81 88 GLU A C 1
ATOM 670 O O . GLU A 1 88 ? -6.793 -7.364 -3.450 1.00 97.81 88 GLU A O 1
ATOM 675 N N . LEU A 1 89 ? -5.203 -7.028 -1.904 1.00 98.06 89 LEU A N 1
ATOM 676 C CA . LEU A 1 89 ? -5.931 -5.976 -1.207 1.00 98.06 89 LEU A CA 1
ATOM 677 C C . LEU A 1 89 ? -6.184 -4.771 -2.120 1.00 98.06 89 LEU A C 1
ATOM 679 O O . LEU A 1 89 ? -7.299 -4.263 -2.143 1.00 98.06 89 LEU A O 1
ATOM 683 N N . ILE A 1 90 ? -5.198 -4.356 -2.923 1.00 97.56 90 ILE A N 1
ATOM 684 C CA . ILE A 1 90 ? -5.376 -3.296 -3.929 1.00 97.56 90 ILE A CA 1
ATOM 685 C C . ILE A 1 90 ? -6.444 -3.682 -4.962 1.00 97.56 90 ILE A C 1
ATOM 687 O O . ILE A 1 90 ? -7.286 -2.855 -5.307 1.00 97.56 90 ILE A O 1
ATOM 691 N N . GLN A 1 91 ? -6.438 -4.929 -5.447 1.00 96.69 91 GLN A N 1
ATOM 692 C CA . GLN A 1 91 ? -7.402 -5.401 -6.451 1.00 96.69 91 GLN A CA 1
ATOM 693 C C . GLN A 1 91 ? -8.841 -5.487 -5.921 1.00 96.69 91 GLN A C 1
ATOM 695 O O . GLN A 1 91 ? -9.789 -5.392 -6.698 1.00 96.69 91 GLN A O 1
ATOM 700 N N . THR A 1 92 ? -9.018 -5.664 -4.611 1.00 96.06 92 THR A N 1
ATOM 701 C CA . THR A 1 92 ? -10.338 -5.774 -3.966 1.00 96.06 92 THR A CA 1
ATOM 702 C C . THR A 1 92 ? -10.903 -4.432 -3.495 1.00 96.06 92 THR A C 1
ATOM 704 O O . THR A 1 92 ? -12.019 -4.383 -2.975 1.00 96.06 92 THR A O 1
ATOM 707 N N . MET A 1 93 ? -10.170 -3.330 -3.685 1.00 97.06 93 MET A N 1
ATOM 708 C CA . MET A 1 93 ? -10.635 -1.999 -3.305 1.00 97.06 93 MET A CA 1
ATOM 709 C C . MET A 1 93 ? -11.900 -1.598 -4.085 1.00 97.06 93 MET A C 1
ATOM 711 O O . MET A 1 93 ? -11.925 -1.692 -5.313 1.00 97.06 93 MET A O 1
ATOM 715 N N . PRO A 1 94 ? -12.930 -1.048 -3.414 1.00 96.31 94 PRO A N 1
ATOM 716 C CA . PRO A 1 94 ? -14.135 -0.559 -4.087 1.00 96.31 94 PRO A CA 1
ATOM 717 C C . PRO A 1 94 ? -13.924 0.793 -4.794 1.00 96.31 94 PRO A C 1
ATOM 719 O O . PRO A 1 94 ? -14.830 1.300 -5.452 1.00 96.31 94 PRO A O 1
ATOM 722 N N . MET A 1 95 ? -12.743 1.401 -4.647 1.00 95.69 95 MET A N 1
ATOM 723 C CA . MET A 1 95 ? -12.349 2.661 -5.272 1.00 95.69 95 MET A CA 1
ATOM 724 C C . MET A 1 95 ? -11.038 2.510 -6.045 1.00 95.69 95 MET A C 1
ATOM 726 O O . MET A 1 95 ? -10.230 1.631 -5.754 1.00 95.69 95 MET A O 1
ATOM 730 N N . LYS A 1 96 ? -10.793 3.415 -7.001 1.00 95.50 96 LYS A N 1
ATOM 731 C CA . LYS A 1 96 ? -9.548 3.418 -7.776 1.00 95.50 96 LYS A CA 1
ATOM 732 C C . LYS A 1 96 ? -8.342 3.686 -6.852 1.00 95.50 96 LYS A C 1
ATOM 734 O O . LYS A 1 96 ? -8.339 4.719 -6.176 1.00 95.50 96 LYS A O 1
ATOM 739 N N . PRO A 1 97 ? -7.313 2.820 -6.839 1.00 96.69 97 PRO A N 1
ATOM 740 C CA . PRO A 1 97 ? -6.091 3.070 -6.082 1.00 96.69 97 PRO A CA 1
ATOM 741 C C . PRO A 1 97 ? -5.346 4.295 -6.628 1.00 96.69 97 PRO A C 1
ATOM 743 O O . PRO A 1 97 ? -5.349 4.554 -7.835 1.00 96.69 97 PRO A O 1
ATOM 746 N N . ASN A 1 98 ? -4.699 5.053 -5.742 1.00 96.31 98 ASN A N 1
ATOM 747 C CA . ASN A 1 98 ? -3.895 6.216 -6.120 1.00 96.31 98 ASN A CA 1
ATOM 748 C C . ASN A 1 98 ? -2.402 5.855 -6.243 1.00 96.31 98 ASN A C 1
ATOM 750 O O . ASN A 1 98 ? -1.980 4.743 -5.919 1.00 96.31 98 ASN A O 1
ATOM 754 N N . ALA A 1 99 ? -1.589 6.814 -6.693 1.00 96.62 99 ALA A N 1
ATOM 755 C CA . ALA A 1 99 ? -0.156 6.603 -6.887 1.00 96.62 99 ALA A CA 1
ATOM 756 C C . ALA A 1 99 ? 0.582 6.239 -5.584 1.00 96.62 99 ALA A C 1
ATOM 758 O O . ALA A 1 99 ? 1.530 5.461 -5.614 1.00 96.62 99 ALA A O 1
ATOM 759 N N . ALA A 1 100 ? 0.124 6.730 -4.427 1.00 95.88 100 ALA A N 1
ATOM 760 C CA . ALA A 1 100 ? 0.749 6.415 -3.144 1.00 95.88 100 ALA A CA 1
ATOM 761 C C . ALA A 1 100 ? 0.631 4.921 -2.794 1.00 95.88 100 ALA A C 1
ATOM 763 O O . ALA A 1 100 ? 1.605 4.324 -2.339 1.00 95.88 100 ALA A O 1
ATOM 764 N N . LEU A 1 101 ? -0.522 4.298 -3.058 1.00 97.31 101 LEU A N 1
ATOM 765 C CA . LEU A 1 101 ? -0.742 2.869 -2.805 1.00 97.31 101 LEU A CA 1
ATOM 766 C C . LEU A 1 101 ? 0.116 1.989 -3.725 1.00 97.31 101 LEU A C 1
ATOM 768 O O . LEU A 1 101 ? 0.769 1.055 -3.258 1.00 97.31 101 LEU A O 1
ATOM 772 N N . TRP A 1 102 ? 0.179 2.319 -5.018 1.00 97.81 102 TRP A N 1
ATOM 773 C CA . TRP A 1 102 ? 1.057 1.616 -5.959 1.00 97.81 102 TRP A CA 1
ATOM 774 C C . TRP A 1 102 ? 2.541 1.823 -5.643 1.00 97.81 102 TRP A C 1
ATOM 776 O O . TRP A 1 102 ? 3.331 0.888 -5.759 1.00 97.81 102 TRP A O 1
ATOM 786 N N . GLY A 1 103 ? 2.920 3.016 -5.178 1.00 96.50 103 GLY A N 1
ATOM 787 C CA . GLY A 1 103 ? 4.268 3.313 -4.696 1.00 96.50 103 GLY A CA 1
ATOM 788 C C . GLY A 1 103 ? 4.649 2.496 -3.457 1.00 96.50 103 GLY A C 1
ATOM 789 O O . GLY A 1 103 ? 5.763 1.972 -3.392 1.00 96.50 103 GLY A O 1
ATOM 790 N N . ALA A 1 104 ? 3.725 2.326 -2.506 1.00 95.62 104 ALA A N 1
ATOM 791 C CA . ALA A 1 104 ? 3.920 1.471 -1.335 1.00 95.62 104 ALA A CA 1
ATOM 792 C C . ALA A 1 104 ? 4.125 -0.001 -1.734 1.00 95.62 104 ALA A C 1
ATOM 794 O O . ALA A 1 104 ? 5.103 -0.620 -1.306 1.00 95.62 104 ALA A O 1
ATOM 795 N N . LEU A 1 105 ? 3.279 -0.537 -2.624 1.00 97.12 105 LEU A N 1
ATOM 796 C CA . LEU A 1 105 ? 3.445 -1.893 -3.154 1.00 97.12 105 LEU A CA 1
ATOM 797 C C . LEU A 1 105 ? 4.789 -2.058 -3.875 1.00 97.12 105 LEU A C 1
ATOM 799 O O . LEU A 1 105 ? 5.509 -3.023 -3.625 1.00 97.12 105 LEU A O 1
ATOM 803 N N . LEU A 1 106 ? 5.158 -1.110 -4.740 1.00 96.19 106 LEU A N 1
ATOM 804 C CA . LEU A 1 106 ? 6.427 -1.139 -5.466 1.00 96.19 106 LEU A CA 1
ATOM 805 C C . LEU A 1 106 ? 7.626 -1.154 -4.512 1.00 96.19 106 LEU A C 1
ATOM 807 O O . LEU A 1 106 ? 8.572 -1.913 -4.723 1.00 96.19 106 LEU A O 1
ATOM 811 N N . SER A 1 107 ? 7.588 -0.342 -3.453 1.00 94.00 107 SER A N 1
ATOM 812 C CA . SER A 1 107 ? 8.617 -0.341 -2.409 1.00 94.00 107 SER A CA 1
ATOM 813 C C . SER A 1 107 ? 8.779 -1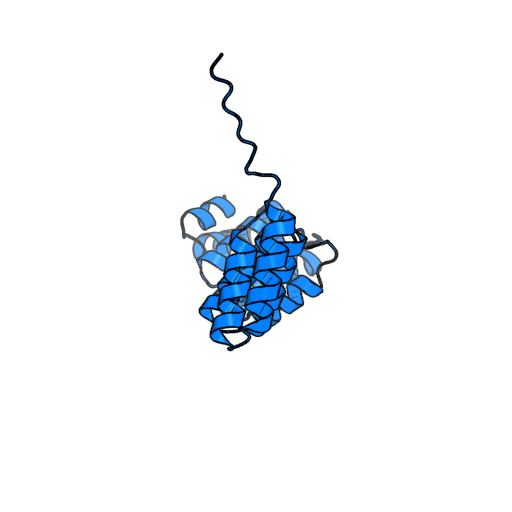.733 -1.790 1.00 94.00 107 SER A C 1
ATOM 815 O O . SER A 1 107 ? 9.894 -2.247 -1.699 1.00 94.00 107 SER A O 1
ATOM 817 N N . ALA A 1 108 ? 7.666 -2.394 -1.469 1.00 94.44 108 ALA A N 1
ATOM 818 C CA . ALA A 1 108 ? 7.669 -3.743 -0.914 1.00 94.44 108 ALA A CA 1
ATOM 819 C C . ALA A 1 108 ? 8.134 -4.820 -1.914 1.00 94.44 108 ALA A C 1
ATOM 821 O O . ALA A 1 108 ? 8.818 -5.778 -1.550 1.00 94.44 108 ALA A O 1
ATOM 822 N N . CYS A 1 109 ? 7.833 -4.658 -3.203 1.00 94.88 109 CYS A N 1
ATOM 823 C CA . CYS A 1 109 ? 8.344 -5.551 -4.244 1.00 94.88 109 CYS A CA 1
ATOM 824 C C . CYS A 1 109 ? 9.876 -5.473 -4.349 1.00 94.88 109 CYS A C 1
ATOM 826 O O . CYS A 1 109 ? 10.535 -6.484 -4.577 1.00 94.88 109 CYS A O 1
ATOM 828 N N . ARG A 1 110 ? 10.470 -4.289 -4.139 1.00 89.44 110 ARG A N 1
ATOM 829 C CA . ARG A 1 110 ? 11.934 -4.108 -4.169 1.00 89.44 110 ARG A CA 1
ATOM 830 C C . ARG A 1 110 ? 12.626 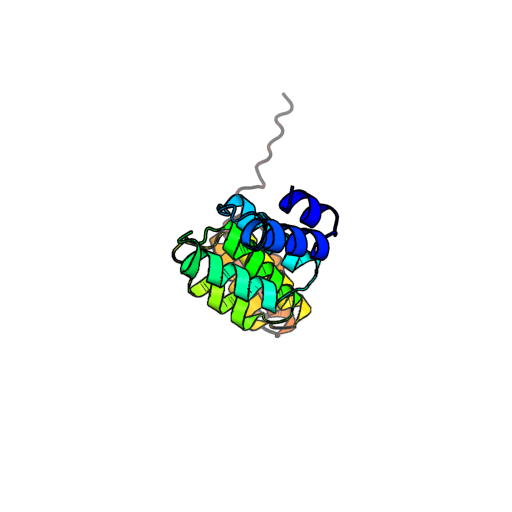-4.790 -2.993 1.00 89.44 110 ARG A C 1
ATOM 832 O O . ARG A 1 110 ? 13.721 -5.311 -3.177 1.00 89.44 110 ARG A O 1
ATOM 839 N N . THR A 1 111 ? 12.011 -4.800 -1.811 1.00 89.62 111 THR A N 1
ATOM 840 C CA . THR A 1 111 ? 12.584 -5.462 -0.626 1.00 89.62 111 THR A CA 1
ATOM 841 C C . THR A 1 111 ? 12.451 -6.981 -0.689 1.00 89.62 111 THR A C 1
ATOM 843 O O . THR A 1 111 ? 13.352 -7.688 -0.249 1.00 89.62 111 THR A O 1
ATOM 846 N N . THR A 1 112 ? 11.360 -7.489 -1.262 1.00 90.69 112 THR A N 1
ATOM 847 C CA . THR A 1 112 ? 11.104 -8.935 -1.395 1.00 90.69 112 THR A CA 1
ATOM 848 C C . THR A 1 112 ? 11.665 -9.555 -2.673 1.00 90.69 112 THR A C 1
ATOM 850 O O . THR A 1 112 ? 11.821 -10.772 -2.745 1.00 90.69 112 THR A O 1
ATOM 853 N N . GLY A 1 113 ? 11.988 -8.739 -3.679 1.00 89.75 113 GLY A N 1
ATOM 854 C CA . GLY A 1 113 ? 12.478 -9.196 -4.977 1.00 89.75 113 GLY A CA 1
ATOM 855 C C . GLY A 1 113 ? 11.382 -9.666 -5.941 1.00 89.75 113 GLY A C 1
ATOM 856 O O . GLY A 1 113 ? 11.712 -10.279 -6.959 1.00 89.75 113 GLY A O 1
ATOM 857 N N . ASP A 1 114 ? 10.102 -9.383 -5.670 1.00 93.50 114 ASP A N 1
ATOM 858 C CA . ASP A 1 114 ? 8.996 -9.723 -6.575 1.00 93.50 114 ASP A CA 1
ATOM 859 C C . ASP A 1 114 ? 8.976 -8.785 -7.793 1.00 93.50 114 ASP A C 1
ATOM 861 O O . ASP A 1 114 ? 8.307 -7.751 -7.842 1.00 93.50 114 ASP A O 1
ATOM 865 N N . LYS A 1 115 ? 9.778 -9.137 -8.798 1.00 91.94 115 LYS A N 1
ATOM 866 C CA . LYS A 1 115 ? 9.959 -8.317 -9.998 1.00 91.94 115 LYS A CA 1
ATOM 867 C C . LYS A 1 115 ? 8.685 -8.213 -10.848 1.00 91.94 115 LYS A C 1
ATOM 869 O O . LYS A 1 115 ? 8.573 -7.276 -11.629 1.00 91.94 115 LYS A O 1
ATOM 874 N N . GLU A 1 116 ? 7.785 -9.195 -10.783 1.00 94.00 116 GLU A N 1
ATOM 875 C CA . GLU A 1 116 ? 6.571 -9.220 -11.611 1.00 94.00 116 GLU A CA 1
ATOM 876 C C . GLU A 1 116 ? 5.534 -8.248 -11.062 1.00 94.00 116 GLU A C 1
ATOM 878 O O . GLU A 1 116 ? 5.039 -7.393 -11.798 1.00 94.00 116 GLU A O 1
ATOM 883 N N . LEU A 1 117 ? 5.302 -8.284 -9.749 1.00 95.75 117 LEU A N 1
ATOM 884 C CA . LEU A 1 117 ? 4.463 -7.287 -9.095 1.00 95.75 117 LEU A CA 1
ATOM 885 C C . LEU A 1 117 ? 5.081 -5.887 -9.163 1.00 95.75 117 LEU A C 1
ATOM 887 O O . LEU A 1 117 ? 4.345 -4.922 -9.367 1.00 95.75 117 LEU A O 1
ATOM 891 N N . ALA A 1 118 ? 6.414 -5.764 -9.092 1.00 96.25 118 ALA A N 1
ATOM 892 C CA . ALA A 1 118 ? 7.090 -4.484 -9.313 1.00 96.25 118 ALA A CA 1
ATOM 893 C C . ALA A 1 118 ? 6.787 -3.910 -10.707 1.00 96.25 118 ALA A C 1
ATOM 895 O O . ALA A 1 118 ? 6.470 -2.730 -10.833 1.00 96.25 118 ALA A O 1
ATOM 896 N N . GLU A 1 119 ? 6.860 -4.736 -11.753 1.00 96.56 119 GLU A N 1
ATOM 897 C CA . GLU A 1 119 ? 6.552 -4.321 -13.123 1.00 96.56 119 GLU A CA 1
ATOM 898 C C . GLU A 1 119 ? 5.101 -3.837 -13.252 1.00 96.56 119 GLU A C 1
ATOM 900 O O . GLU A 1 119 ? 4.855 -2.764 -13.806 1.00 96.56 119 GLU A O 1
ATOM 905 N N . ASN A 1 120 ? 4.150 -4.592 -12.697 1.00 96.56 120 ASN A N 1
ATOM 906 C CA . ASN A 1 120 ? 2.732 -4.234 -12.716 1.00 96.56 120 ASN A CA 1
ATOM 907 C C . ASN A 1 120 ? 2.472 -2.920 -11.967 1.00 96.56 120 ASN A C 1
ATOM 909 O O . ASN A 1 120 ? 1.810 -2.033 -12.501 1.00 96.56 120 ASN A O 1
ATOM 913 N N . ALA A 1 121 ? 3.052 -2.754 -10.776 1.00 97.56 121 ALA A N 1
ATOM 914 C CA . ALA A 1 121 ? 2.920 -1.528 -9.995 1.00 97.56 121 ALA A CA 1
ATOM 915 C C . ALA A 1 121 ? 3.471 -0.306 -10.746 1.00 97.56 121 ALA A C 1
ATOM 917 O O . ALA A 1 121 ? 2.837 0.746 -10.759 1.00 97.56 121 ALA A O 1
ATOM 918 N N . VAL A 1 122 ? 4.623 -0.432 -11.415 1.00 97.56 122 VAL A N 1
ATOM 919 C CA . VAL A 1 122 ? 5.195 0.676 -12.195 1.00 97.56 122 VAL A CA 1
ATOM 920 C C . VAL A 1 122 ? 4.335 1.019 -13.413 1.00 97.56 122 VAL A C 1
ATOM 922 O O . VAL A 1 122 ? 4.175 2.198 -13.718 1.00 97.56 122 VAL A O 1
ATOM 925 N N . LYS A 1 123 ? 3.745 0.032 -14.097 1.00 97.25 123 LYS A N 1
ATOM 926 C CA . LYS A 1 123 ? 2.809 0.294 -15.204 1.00 97.25 123 LYS A CA 1
ATOM 927 C C . LYS A 1 123 ? 1.586 1.082 -14.732 1.00 97.25 123 LYS A C 1
ATOM 929 O O . LYS A 1 123 ? 1.210 2.058 -15.376 1.00 97.25 123 LYS A O 1
ATOM 934 N N . GLU A 1 124 ? 1.020 0.724 -13.583 1.00 97.81 124 GLU A N 1
ATOM 935 C CA . GLU A 1 124 ? -0.079 1.483 -12.973 1.00 97.81 124 GLU A CA 1
ATOM 936 C C . GLU A 1 124 ? 0.347 2.904 -12.577 1.00 97.81 124 GLU A C 1
ATOM 938 O O . GLU A 1 124 ? -0.387 3.863 -12.819 1.00 97.81 124 GLU A O 1
ATOM 943 N N . LEU A 1 125 ? 1.565 3.078 -12.054 1.00 97.56 125 LEU A N 1
ATOM 944 C CA . LEU A 1 125 ? 2.126 4.402 -11.769 1.00 97.56 125 LEU A CA 1
ATOM 945 C C . LEU A 1 125 ? 2.323 5.247 -13.033 1.00 97.56 125 LEU A C 1
ATOM 947 O O . LEU A 1 125 ? 2.052 6.442 -13.001 1.00 97.56 125 LEU A O 1
ATOM 951 N N . ILE A 1 126 ? 2.752 4.655 -14.150 1.00 97.00 126 ILE A N 1
ATOM 952 C CA . ILE A 1 126 ? 2.835 5.349 -15.446 1.00 97.00 126 ILE A CA 1
ATOM 953 C C . ILE A 1 126 ? 1.441 5.782 -15.907 1.00 97.00 126 ILE A C 1
ATOM 955 O O . ILE A 1 126 ? 1.279 6.914 -16.349 1.00 97.00 126 ILE A O 1
ATOM 959 N N . ASN A 1 127 ? 0.428 4.925 -15.764 1.00 95.88 127 ASN A N 1
ATOM 960 C CA . ASN A 1 127 ? -0.948 5.264 -16.134 1.00 95.88 127 ASN A CA 1
ATOM 961 C C . ASN A 1 127 ? -1.523 6.407 -15.280 1.00 95.88 127 ASN A C 1
ATOM 963 O O . ASN A 1 127 ? -2.314 7.212 -15.773 1.00 95.88 127 ASN A O 1
ATOM 967 N N . LEU A 1 128 ? -1.163 6.465 -13.996 1.00 95.81 128 LEU A N 1
ATOM 968 C CA . LEU A 1 128 ? -1.617 7.500 -13.062 1.00 95.81 128 LEU A CA 1
ATOM 969 C C . LEU A 1 128 ? -0.826 8.804 -13.185 1.00 95.81 128 LEU A C 1
ATOM 971 O O . LEU A 1 128 ? -1.399 9.880 -13.020 1.00 95.81 128 LEU A O 1
ATOM 975 N N . GLU A 1 129 ? 0.468 8.709 -13.477 1.00 94.75 129 GLU A N 1
ATOM 976 C CA . GLU A 1 129 ? 1.395 9.834 -13.567 1.00 94.75 129 GLU A CA 1
ATOM 977 C C . GLU A 1 129 ? 2.245 9.763 -14.853 1.00 94.75 129 GLU A C 1
ATOM 979 O O . GLU A 1 129 ? 3.471 9.611 -14.776 1.00 94.75 129 GLU A O 1
ATOM 984 N N . PRO A 1 130 ? 1.651 9.913 -16.056 1.00 94.19 130 PRO A N 1
ATOM 985 C CA . PRO A 1 130 ? 2.397 9.800 -17.314 1.00 94.19 130 PRO A CA 1
ATOM 986 C C . PRO A 1 130 ? 3.534 10.819 -17.460 1.00 94.19 130 PRO A C 1
ATOM 988 O O . PRO A 1 130 ? 4.486 10.581 -18.199 1.00 94.19 130 PRO A O 1
ATOM 991 N N . TRP A 1 131 ? 3.457 11.941 -16.740 1.00 91.31 131 TRP A N 1
ATOM 992 C CA . TRP A 1 131 ? 4.473 12.997 -16.706 1.00 91.31 131 TRP A CA 1
ATOM 993 C C . TRP A 1 131 ? 5.680 12.669 -15.811 1.00 91.31 131 TRP A C 1
ATOM 995 O O . TRP A 1 131 ? 6.656 13.424 -15.786 1.00 91.31 131 TRP A O 1
ATOM 1005 N N . ASN A 1 132 ? 5.617 11.597 -15.017 1.00 93.44 132 ASN A N 1
ATOM 1006 C CA . ASN A 1 132 ? 6.662 11.230 -14.069 1.00 93.44 132 ASN A CA 1
ATOM 1007 C C . ASN A 1 132 ? 7.708 10.334 -14.745 1.00 93.44 132 ASN A C 1
ATOM 1009 O O . ASN A 1 132 ? 7.597 9.107 -14.767 1.00 93.44 132 ASN A O 1
ATOM 1013 N N . SER A 1 133 ? 8.770 10.961 -15.261 1.00 94.31 133 SER A N 1
ATOM 1014 C CA . SER A 1 133 ? 9.901 10.276 -15.903 1.00 94.31 133 SER A CA 1
ATOM 1015 C C . SER A 1 133 ? 10.546 9.193 -15.027 1.00 94.31 133 SER A C 1
ATOM 1017 O O . SER A 1 133 ? 11.057 8.205 -15.555 1.00 94.31 133 SER A O 1
ATOM 1019 N N . GLY A 1 134 ? 10.484 9.335 -13.698 1.00 94.44 134 GLY A N 1
ATOM 1020 C CA . GLY A 1 134 ? 11.009 8.354 -12.751 1.00 94.44 134 GLY A CA 1
ATOM 1021 C C . GLY A 1 134 ? 10.354 6.980 -12.893 1.00 94.44 134 GLY A C 1
ATOM 1022 O O . GLY A 1 134 ? 11.052 5.969 -12.830 1.00 94.44 134 GLY A O 1
ATOM 1023 N N . ASN A 1 135 ? 9.048 6.929 -13.176 1.00 96.31 135 ASN A N 1
ATOM 1024 C CA . ASN A 1 135 ? 8.319 5.669 -13.340 1.00 96.31 135 ASN A CA 1
ATOM 1025 C C . ASN A 1 135 ? 8.807 4.901 -14.584 1.00 96.31 135 ASN A C 1
ATOM 1027 O O . ASN A 1 135 ? 9.044 3.696 -14.519 1.00 96.31 135 ASN A O 1
ATOM 1031 N N . TYR A 1 136 ? 9.079 5.595 -15.691 1.00 97.19 136 TYR A N 1
ATOM 1032 C CA . TYR A 1 136 ? 9.644 4.977 -16.899 1.00 97.19 136 TYR A CA 1
ATOM 1033 C C . TYR A 1 136 ? 11.065 4.463 -16.675 1.00 97.19 136 TYR A C 1
ATOM 1035 O O . TYR A 1 136 ? 11.390 3.348 -17.077 1.00 97.19 136 TYR A O 1
ATOM 1043 N N . VAL A 1 137 ? 11.913 5.242 -15.996 1.00 96.19 137 VAL A N 1
ATOM 1044 C CA . VAL A 1 137 ? 13.278 4.806 -15.658 1.00 96.19 137 VAL A CA 1
ATOM 1045 C C . VAL A 1 137 ? 13.242 3.528 -14.815 1.00 96.19 137 VAL A C 1
ATOM 1047 O O . VAL A 1 137 ? 14.003 2.596 -15.077 1.00 96.19 137 VAL A O 1
ATOM 1050 N N . LEU A 1 138 ? 12.328 3.443 -13.845 1.00 95.44 138 LEU A N 1
ATOM 1051 C CA . LEU A 1 138 ? 12.148 2.243 -13.028 1.00 95.44 138 LEU A CA 1
ATOM 1052 C C . LEU A 1 138 ? 11.718 1.033 -13.868 1.00 95.44 138 LEU A C 1
ATOM 1054 O O . LEU A 1 138 ? 12.325 -0.029 -13.736 1.00 95.44 138 LEU A O 1
ATOM 1058 N N . LEU A 1 139 ? 10.741 1.190 -14.767 1.00 96.62 139 LEU A N 1
ATOM 1059 C CA . LEU A 1 139 ? 10.292 0.102 -15.644 1.00 96.62 139 LEU A CA 1
ATOM 1060 C C . LEU A 1 139 ? 11.408 -0.373 -16.583 1.00 96.62 139 LEU A C 1
ATOM 1062 O O . LEU A 1 139 ? 11.623 -1.573 -16.747 1.00 96.62 139 LEU A O 1
ATOM 1066 N N . SER A 1 140 ? 12.162 0.570 -17.150 1.00 97.12 140 SER A N 1
ATOM 1067 C CA . SER A 1 140 ? 13.323 0.282 -17.992 1.00 97.12 140 SER A CA 1
ATOM 1068 C C . SER A 1 140 ? 14.375 -0.533 -17.237 1.00 97.12 140 SER A C 1
ATOM 1070 O O . SER A 1 140 ? 14.901 -1.502 -17.778 1.00 97.12 140 SER A O 1
ATOM 1072 N N . ASN A 1 141 ? 14.669 -0.190 -15.981 1.00 95.69 141 ASN A N 1
ATOM 1073 C CA . ASN A 1 141 ? 15.626 -0.946 -15.170 1.00 95.69 141 ASN A CA 1
ATOM 1074 C C . ASN A 1 141 ? 15.132 -2.371 -14.885 1.00 95.69 141 ASN A C 1
ATOM 1076 O O . ASN A 1 141 ? 15.903 -3.317 -15.038 1.00 95.69 141 ASN A O 1
ATOM 1080 N N . ILE A 1 142 ? 13.846 -2.542 -14.554 1.00 94.75 142 ILE A N 1
ATOM 1081 C CA . ILE A 1 142 ? 13.239 -3.870 -14.355 1.00 94.75 142 ILE A CA 1
ATOM 1082 C C . ILE A 1 142 ? 13.394 -4.730 -15.618 1.00 94.75 142 ILE A C 1
ATOM 1084 O O . ILE A 1 142 ? 13.775 -5.900 -15.528 1.00 94.75 142 ILE A O 1
ATOM 1088 N N . TYR A 1 143 ? 13.151 -4.163 -16.802 1.00 96.94 143 TYR A N 1
ATOM 1089 C CA . TYR A 1 143 ? 13.345 -4.871 -18.067 1.00 96.94 143 TYR A CA 1
ATOM 1090 C C . TYR A 1 143 ? 14.813 -5.174 -18.371 1.00 96.94 143 TYR A C 1
ATOM 1092 O O . TYR A 1 143 ? 15.116 -6.297 -18.780 1.00 96.94 143 TYR A O 1
ATOM 1100 N N . ALA A 1 144 ? 15.729 -4.234 -18.134 1.00 96.31 144 ALA A N 1
ATOM 1101 C CA . ALA A 1 144 ? 17.162 -4.441 -18.335 1.00 96.31 144 ALA A CA 1
ATOM 1102 C C . ALA A 1 144 ? 17.703 -5.576 -17.448 1.00 96.31 144 ALA A C 1
ATOM 1104 O O . ALA A 1 144 ? 18.402 -6.460 -17.938 1.00 96.31 144 ALA A O 1
ATOM 1105 N N . GLU A 1 145 ? 17.307 -5.622 -16.172 1.00 93.12 145 GLU A N 1
ATOM 1106 C CA . GLU A 1 145 ? 17.667 -6.706 -15.247 1.00 93.12 145 GLU A CA 1
ATOM 1107 C C . GLU A 1 145 ? 17.137 -8.083 -15.677 1.00 93.12 145 GLU A C 1
ATOM 1109 O O . GLU A 1 145 ? 17.675 -9.110 -15.263 1.00 93.12 145 GLU A O 1
ATOM 1114 N N . ARG A 1 146 ? 16.070 -8.117 -16.481 1.00 93.12 146 ARG A N 1
ATOM 1115 C CA . ARG A 1 146 ? 15.490 -9.335 -17.066 1.00 93.12 146 ARG A CA 1
ATOM 1116 C C . ARG A 1 146 ? 16.051 -9.649 -18.461 1.00 93.12 146 ARG A C 1
ATOM 1118 O O . ARG A 1 146 ? 15.626 -10.622 -19.075 1.00 93.12 146 ARG A O 1
ATOM 1125 N N . GLY A 1 147 ? 16.965 -8.829 -18.987 1.00 95.00 147 GLY A N 1
ATOM 1126 C CA . GLY A 1 147 ? 17.487 -8.945 -20.352 1.00 95.00 147 GLY A CA 1
ATOM 1127 C C . GLY A 1 147 ? 16.479 -8.577 -21.450 1.00 95.00 147 GLY A C 1
ATOM 1128 O O . GLY A 1 147 ? 16.724 -8.850 -22.625 1.00 95.00 147 GLY A O 1
ATOM 1129 N N . ASN A 1 148 ? 15.350 -7.951 -21.102 1.00 96.12 148 ASN A N 1
ATOM 1130 C CA . ASN A 1 148 ? 14.328 -7.513 -22.051 1.00 96.12 148 ASN A CA 1
ATOM 1131 C C . ASN A 1 148 ? 14.699 -6.156 -22.680 1.00 96.12 148 ASN A C 1
ATOM 1133 O O . ASN A 1 148 ? 14.080 -5.126 -22.412 1.00 96.12 148 ASN A O 1
ATOM 1137 N N . TRP A 1 149 ? 15.714 -6.150 -23.545 1.00 96.38 149 TRP A N 1
ATOM 1138 C CA . TRP A 1 149 ? 16.190 -4.936 -24.225 1.00 96.38 149 TRP A CA 1
ATOM 1139 C C . TRP A 1 149 ? 15.157 -4.306 -25.160 1.00 96.38 149 TRP A C 1
ATOM 1141 O O . TRP A 1 149 ? 15.162 -3.095 -25.366 1.00 96.38 149 TRP A O 1
ATOM 1151 N N . ARG A 1 150 ? 14.241 -5.117 -25.699 1.00 97.56 150 ARG A N 1
ATOM 1152 C CA . ARG A 1 150 ? 13.114 -4.614 -26.484 1.00 97.56 150 ARG A CA 1
ATOM 1153 C C . ARG A 1 150 ? 12.194 -3.749 -25.621 1.00 97.56 150 ARG A C 1
ATOM 1155 O O . ARG A 1 150 ? 11.894 -2.626 -26.007 1.00 97.56 150 ARG A O 1
ATOM 1162 N N . GLY A 1 151 ? 11.815 -4.241 -24.441 1.00 96.69 151 GLY A N 1
ATO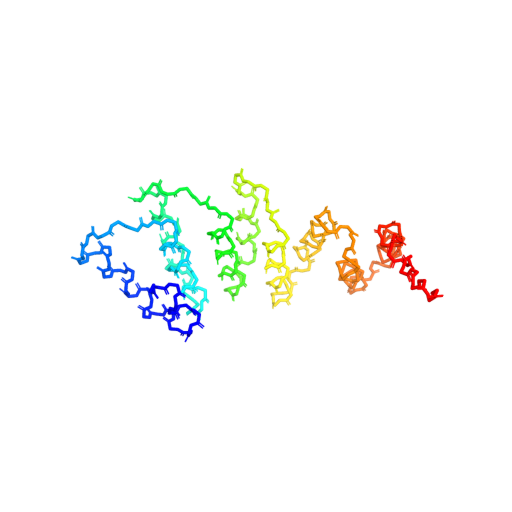M 1163 C CA . GLY A 1 151 ? 11.012 -3.480 -23.484 1.00 96.69 151 GLY A CA 1
ATOM 1164 C C . GLY A 1 151 ? 11.705 -2.194 -23.026 1.00 96.69 151 GLY A C 1
ATOM 1165 O O . GLY A 1 151 ? 11.050 -1.168 -22.882 1.00 96.69 151 GLY A O 1
ATOM 1166 N N . VAL A 1 152 ? 13.033 -2.214 -22.853 1.00 97.31 152 VAL A N 1
ATOM 1167 C CA . VAL A 1 152 ? 13.826 -1.005 -22.551 1.00 97.31 152 VAL A CA 1
ATOM 1168 C C . VAL A 1 152 ? 13.647 0.070 -23.629 1.00 97.31 152 VAL A C 1
ATOM 1170 O O . VAL A 1 152 ? 13.380 1.227 -23.303 1.00 97.31 152 VAL A O 1
ATOM 1173 N N . GLU A 1 153 ? 13.761 -0.295 -24.909 1.00 96.94 153 GLU A N 1
ATOM 1174 C CA . GLU A 1 153 ? 13.590 0.670 -26.001 1.00 96.94 153 GLU A CA 1
ATOM 1175 C C . GLU A 1 153 ? 12.132 1.146 -26.124 1.00 96.94 153 GLU A C 1
ATOM 1177 O O . GLU A 1 153 ? 11.897 2.341 -26.293 1.00 96.94 153 G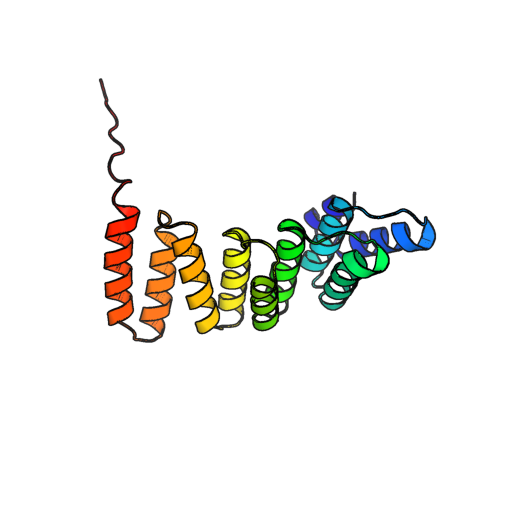LU A O 1
ATOM 1182 N N . GLU A 1 154 ? 11.148 0.257 -25.945 1.00 96.44 154 GLU A N 1
ATOM 1183 C CA . GLU A 1 154 ? 9.719 0.617 -25.931 1.00 96.44 154 GLU A CA 1
ATOM 1184 C C . GLU A 1 154 ? 9.406 1.646 -24.828 1.00 96.44 154 GLU A C 1
ATOM 1186 O O . GLU A 1 154 ? 8.776 2.673 -25.088 1.00 96.44 154 GLU A O 1
ATOM 1191 N N . VAL A 1 155 ? 9.915 1.434 -23.611 1.00 96.19 155 VAL A N 1
ATOM 1192 C CA . VAL A 1 155 ? 9.740 2.365 -22.483 1.00 96.19 155 VAL A CA 1
ATOM 1193 C C . VAL A 1 155 ? 10.407 3.710 -22.755 1.00 96.19 155 VAL A C 1
ATOM 1195 O O . VAL A 1 155 ? 9.861 4.754 -22.400 1.00 96.19 155 VAL A O 1
ATOM 1198 N N . ARG A 1 156 ? 11.571 3.715 -23.410 1.00 93.94 156 ARG A N 1
ATOM 1199 C CA . ARG A 1 156 ? 12.282 4.945 -23.774 1.00 93.94 156 ARG A CA 1
ATOM 1200 C C . ARG A 1 156 ? 11.513 5.777 -24.800 1.00 93.94 156 ARG A C 1
ATOM 1202 O O . ARG A 1 156 ? 11.534 7.005 -24.706 1.00 93.94 156 ARG A O 1
ATOM 1209 N N . ILE A 1 157 ? 10.862 5.140 -25.771 1.00 94.00 157 ILE A N 1
ATOM 1210 C CA . ILE A 1 157 ? 9.984 5.820 -26.733 1.00 94.00 157 ILE A CA 1
ATOM 1211 C C . ILE A 1 157 ? 8.779 6.405 -25.993 1.00 94.00 157 ILE A C 1
ATOM 1213 O O . ILE A 1 157 ? 8.551 7.612 -26.069 1.00 94.00 157 ILE A O 1
ATOM 1217 N N . LEU A 1 158 ? 8.102 5.590 -25.180 1.00 93.69 158 LEU A N 1
ATOM 1218 C CA . LEU A 1 158 ? 6.931 6.007 -24.410 1.00 93.69 158 LEU A CA 1
ATOM 1219 C C . LEU A 1 158 ? 7.242 7.176 -23.458 1.00 93.69 158 LEU A C 1
ATOM 1221 O O . LEU A 1 158 ? 6.448 8.106 -23.324 1.00 93.69 158 LEU A O 1
ATOM 1225 N N . MET A 1 159 ? 8.419 7.171 -22.828 1.00 93.69 159 MET A N 1
ATOM 1226 C CA . MET A 1 159 ? 8.881 8.270 -21.980 1.00 93.69 159 MET A CA 1
ATOM 1227 C C . MET A 1 159 ? 9.043 9.568 -22.776 1.00 93.69 159 MET A C 1
ATOM 1229 O O . MET A 1 159 ? 8.654 10.627 -22.292 1.00 93.69 159 MET A O 1
ATOM 1233 N N . LYS A 1 160 ? 9.611 9.518 -23.989 1.00 89.81 160 LYS A N 1
ATOM 1234 C CA . LYS A 1 160 ? 9.755 10.715 -24.833 1.00 89.81 160 LYS A CA 1
ATOM 1235 C C . LYS A 1 160 ? 8.399 11.287 -25.215 1.00 89.81 160 LYS A C 1
ATOM 1237 O O . LYS A 1 160 ? 8.240 12.496 -25.160 1.00 89.81 160 LYS A O 1
ATOM 1242 N N . GLU A 1 161 ? 7.444 10.437 -25.570 1.00 89.38 161 GLU A N 1
ATOM 1243 C CA . GLU A 1 161 ? 6.101 10.867 -25.969 1.00 89.38 161 GLU A CA 1
ATOM 1244 C C . GLU A 1 161 ? 5.346 11.528 -24.810 1.00 89.38 161 GLU A C 1
ATOM 1246 O O . GLU A 1 161 ? 4.784 12.603 -24.981 1.00 89.38 161 GLU A O 1
ATOM 1251 N N . ASN A 1 162 ? 5.394 10.938 -23.612 1.00 87.31 162 ASN A N 1
ATOM 1252 C CA . ASN A 1 162 ? 4.608 11.412 -22.469 1.00 87.31 162 ASN A CA 1
ATOM 1253 C C . ASN A 1 162 ? 5.294 12.499 -21.623 1.00 87.31 162 ASN A C 1
ATOM 1255 O O . ASN A 1 162 ? 4.623 13.223 -20.891 1.00 87.31 162 ASN A O 1
ATOM 1259 N N . CYS A 1 163 ? 6.625 12.625 -21.683 1.00 80.62 163 CYS A N 1
ATOM 1260 C CA . CYS A 1 163 ? 7.382 13.620 -20.909 1.00 80.62 163 CYS A CA 1
ATOM 1261 C C . CYS A 1 163 ? 7.881 14.817 -21.748 1.00 80.62 163 CYS A C 1
ATOM 1263 O O . CYS A 1 163 ? 8.539 15.701 -21.194 1.00 80.62 163 CYS A O 1
ATOM 1265 N N . ALA A 1 164 ? 7.606 14.866 -23.060 1.00 63.38 164 ALA A N 1
ATOM 1266 C CA . ALA A 1 164 ? 8.098 15.920 -23.960 1.00 63.38 164 ALA A CA 1
ATOM 1267 C C . ALA A 1 164 ? 7.582 17.334 -23.630 1.00 63.38 164 ALA A C 1
ATOM 1269 O O . ALA A 1 164 ? 8.298 18.308 -23.870 1.00 63.38 164 ALA A O 1
ATOM 1270 N N . ASP A 1 165 ? 6.403 17.467 -23.017 1.00 55.97 165 ASP A N 1
ATOM 1271 C CA . ASP A 1 165 ? 5.763 18.770 -22.770 1.00 55.97 165 ASP A CA 1
ATOM 1272 C C . ASP A 1 165 ? 6.451 19.643 -21.703 1.00 55.97 165 ASP A C 1
ATOM 1274 O O . ASP A 1 165 ? 6.022 20.770 -21.451 1.00 55.97 165 ASP A O 1
ATOM 1278 N N . LYS A 1 166 ? 7.550 19.186 -21.081 1.00 54.38 166 LYS A N 1
ATOM 1279 C CA . LYS A 1 166 ? 8.225 19.928 -20.000 1.00 54.38 166 LYS A CA 1
ATOM 1280 C C . LYS A 1 166 ? 9.599 20.522 -20.326 1.00 54.38 166 LYS A C 1
ATOM 1282 O O . LYS A 1 166 ? 10.307 20.916 -19.403 1.00 54.38 166 LYS A O 1
ATOM 1287 N N . ILE A 1 167 ? 9.968 20.664 -21.603 1.00 47.66 167 ILE A N 1
ATOM 1288 C CA . ILE A 1 167 ? 11.159 21.460 -21.985 1.00 47.66 167 ILE A CA 1
ATOM 1289 C C . ILE A 1 167 ? 10.824 22.947 -22.229 1.00 47.66 167 ILE A C 1
ATOM 1291 O O . ILE A 1 167 ? 11.728 23.777 -22.268 1.00 47.66 167 ILE A O 1
ATOM 1295 N N . VAL A 1 168 ? 9.553 23.362 -22.272 1.00 48.94 168 VAL A N 1
ATOM 1296 C CA . VAL A 1 168 ? 9.198 24.782 -22.498 1.00 48.94 168 VAL A CA 1
ATOM 1297 C C . VAL A 1 168 ? 9.109 25.594 -21.198 1.00 48.94 168 VAL A C 1
ATOM 1299 O O . VAL A 1 168 ? 8.156 26.319 -20.939 1.00 48.94 168 VAL A O 1
ATOM 1302 N N . GLY A 1 169 ? 10.145 25.501 -20.364 1.00 46.06 169 GLY A N 1
ATOM 1303 C CA . GLY A 1 169 ? 10.457 26.536 -19.380 1.00 46.06 169 GLY A CA 1
ATOM 1304 C C . GLY A 1 169 ? 11.178 27.694 -20.069 1.00 46.06 169 GLY A C 1
ATOM 1305 O O . GLY A 1 169 ? 12.395 27.808 -19.960 1.00 46.06 169 GLY A O 1
ATOM 1306 N N . GLN A 1 170 ? 10.458 28.534 -20.820 1.00 46.09 170 GLN A N 1
ATOM 1307 C CA . GLN A 1 170 ? 11.013 29.802 -21.299 1.00 46.09 170 GLN A CA 1
ATOM 1308 C C . GLN A 1 170 ? 11.050 30.796 -20.134 1.00 46.09 170 GLN A C 1
ATOM 1310 O O . GLN A 1 170 ? 10.038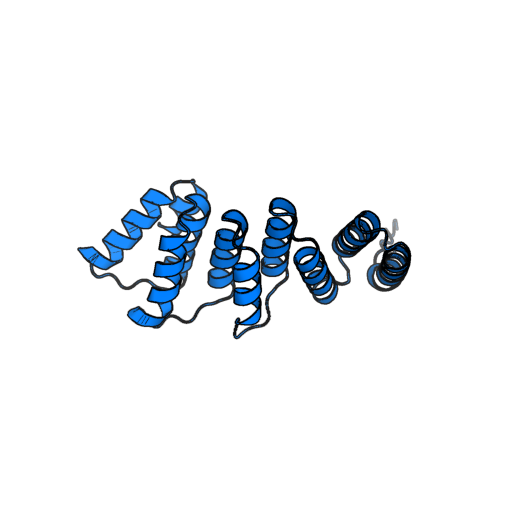 31.403 -19.791 1.00 46.09 170 GLN A O 1
ATOM 1315 N N . SER A 1 171 ? 12.225 30.998 -19.539 1.00 50.81 171 SER A N 1
ATOM 1316 C CA . SER A 1 171 ? 12.505 32.249 -18.834 1.00 50.81 171 SER A CA 1
ATOM 1317 C C . SER A 1 171 ? 12.533 33.368 -19.874 1.00 50.81 171 SER A C 1
ATOM 1319 O O . SER A 1 171 ? 13.531 33.536 -20.575 1.00 50.81 171 SER A O 1
ATOM 1321 N N . MET A 1 172 ? 11.444 34.128 -20.000 1.00 44.72 172 MET A N 1
ATOM 1322 C CA . MET A 1 172 ? 11.513 35.440 -20.638 1.00 44.72 172 MET A CA 1
ATOM 1323 C C . MET A 1 172 ? 12.260 36.372 -19.686 1.00 44.72 172 MET A C 1
ATOM 1325 O O . MET A 1 172 ? 11.693 36.879 -18.722 1.00 44.72 172 MET A O 1
ATOM 1329 N N . ILE A 1 173 ? 13.552 36.554 -19.942 1.00 50.56 173 ILE A N 1
ATOM 1330 C CA . ILE A 1 173 ? 14.267 37.736 -19.474 1.00 50.56 173 ILE A CA 1
ATOM 1331 C C . ILE A 1 173 ? 13.858 38.840 -20.451 1.00 50.56 173 ILE A C 1
ATOM 1333 O O . ILE A 1 173 ? 14.321 38.857 -21.592 1.00 50.56 173 ILE A O 1
ATOM 1337 N N . GLY A 1 174 ? 12.909 39.670 -20.028 1.00 47.62 174 GLY A N 1
ATOM 1338 C CA . GLY A 1 174 ? 12.527 40.922 -20.675 1.00 47.62 174 GLY A CA 1
ATOM 1339 C C . GLY A 1 174 ? 12.804 42.076 -19.732 1.00 47.62 174 GLY A C 1
ATOM 1340 O O . GLY A 1 174 ? 12.573 41.881 -18.516 1.00 47.62 174 GLY A O 1
#

Foldseek 3Di:
DLLVCLVVLNLVVSLVVLCCCCPVVVHQDDPVSLLSNLSSCLSVLVLVVLVVSLVCCCVVRVHDDDLSSLLSNLLSCLVNLVLVVNVVSCVPDPDHHALSSLVSSLVSCVVNVVLVSNLVSLVVNCVRCVQDLVSLVSNLVSCVVVVNVVSNVVSVVSNCVSNVVPPPPDPPPD

Radius of gyration: 19.95 Å; chains: 1; bounding box: 37×52×56 Å

InterPro domains:
  IPR002885 Pentatricopeptide repeat [PF01535] (1-22)
  IPR002885 Pentatricopeptide repeat [PF01535] (69-94)
  IPR011990 Tetratricopeptide-like helical domain superfamily [G3DSA:1.25.40.10] (1-173)
  IPR046848 E motif [PF20431] (114-173)
  IPR046960 Pentatricopeptide repeat-containing protein At4g14850-like, plant [PTHR47926] (1-173)

Sequence (174 aa):
MILGLAFNGKGEIGVELFEEMTGHYGLSPNDSTFIGVLACCVHAGLLQRGRDFFASMVMDHHIQPKLEHYGCMIDLLGRSGCVKEAYELIQTMPMKPNAALWGALLSACRTTGDKELAENAVKELINLEPWNSGNYVLLSNIYAERGNWRGVEEVRILMKENCADKIVGQSMIG

Secondary structure (DSSP, 8-state):
-HHHHHHTT-HHHHHHHHHIIIIIS-PPP-HHHHHHHHHHHHHHT-HHHHHHHHHHHHHTT-PPP-HHHHHHHHHHHHHTT-HHHHHHHHHT-SS---HHHHHHHHHHHHHHT-HHHHHHHHHHHHHH-TT-HHHHHHHHHHHHHTT-HHHHHHHHHHHHHHHGGGS-------

pLDDT: mean 92.52, std 11.39, range [44.72, 98.56]

Organism: NCBI:txid2727402